Protein AF-A0A7Y4GPS6-F1 (afdb_monomer_lite)

Foldseek 3Di:
DQQWAPQPVGRHGQDQPPPDPDRHSHNDPVSVVVVVVVVVVVVVVVCVVCVPPPPPPDPDDPDDD

pLDDT: mean 70.34, std 14.08, range [42.81, 90.25]

Structure (mmCIF, N/CA/C/O backbone):
data_AF-A0A7Y4GPS6-F1
#
_entry.id   AF-A0A7Y4GPS6-F1
#
loop_
_atom_site.group_PDB
_atom_site.id
_atom_site.type_symbol
_atom_site.label_atom_id
_atom_site.label_alt_id
_atom_site.label_comp_id
_atom_site.label_asym_id
_atom_site.label_entity_id
_atom_site.label_seq_id
_atom_site.pdbx_PDB_ins_code
_atom_site.Cartn_x
_atom_site.Cartn_y
_atom_site.Cartn_z
_atom_site.occupancy
_atom_site.B_iso_or_equiv
_atom_site.auth_seq_id
_atom_site.auth_comp_id
_atom_site.auth_asym_id
_atom_site.auth_atom_id
_atom_site.pdbx_PDB_model_num
ATOM 1 N N . MET A 1 1 ? 12.873 -14.059 0.692 1.00 48.41 1 MET A N 1
ATOM 2 C CA . MET A 1 1 ? 12.717 -12.679 0.178 1.00 48.41 1 MET A CA 1
ATOM 3 C C . MET A 1 1 ? 11.734 -12.722 -0.979 1.00 48.41 1 MET A C 1
ATOM 5 O O . MET A 1 1 ? 12.030 -13.377 -1.968 1.00 48.41 1 MET A O 1
ATOM 9 N N . ASN A 1 2 ? 10.548 -12.120 -0.841 1.00 60.38 2 ASN A N 1
ATOM 10 C CA . ASN A 1 2 ? 9.607 -12.046 -1.960 1.00 60.38 2 ASN A CA 1
ATOM 11 C C . ASN A 1 2 ? 10.109 -10.982 -2.931 1.00 60.38 2 ASN A C 1
ATOM 13 O O . ASN A 1 2 ? 10.079 -9.795 -2.617 1.00 60.38 2 ASN A O 1
ATOM 17 N N . ASN A 1 3 ? 10.565 -11.409 -4.107 1.00 67.75 3 ASN A N 1
ATOM 18 C CA . ASN A 1 3 ? 11.078 -10.515 -5.140 1.00 67.75 3 ASN A CA 1
ATOM 19 C C . ASN A 1 3 ? 9.956 -9.786 -5.905 1.00 67.75 3 ASN A C 1
ATOM 21 O O . ASN A 1 3 ? 10.098 -9.475 -7.084 1.00 67.75 3 ASN A O 1
ATOM 25 N N . CYS A 1 4 ? 8.832 -9.524 -5.242 1.00 72.50 4 CYS A N 1
ATOM 26 C CA . CYS A 1 4 ? 7.608 -9.002 -5.834 1.00 72.50 4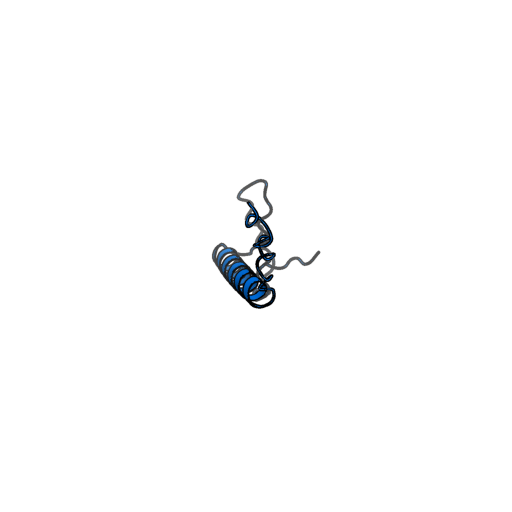 CYS A CA 1
ATOM 27 C C . CYS A 1 4 ? 7.418 -7.526 -5.484 1.00 72.50 4 CYS A C 1
ATOM 29 O O . CYS A 1 4 ? 7.957 -7.019 -4.501 1.00 72.50 4 CYS A O 1
ATOM 31 N N . CYS A 1 5 ? 6.624 -6.836 -6.296 1.00 80.00 5 CYS A N 1
ATOM 32 C CA . CYS A 1 5 ? 6.171 -5.485 -6.009 1.00 80.00 5 CYS A CA 1
ATOM 33 C C . CYS A 1 5 ? 5.477 -5.418 -4.635 1.00 80.00 5 CYS A C 1
ATOM 35 O O . CYS A 1 5 ? 4.657 -6.268 -4.304 1.00 80.00 5 CYS A O 1
ATOM 37 N N . GLY A 1 6 ? 5.742 -4.363 -3.863 1.00 76.06 6 GLY A N 1
ATOM 38 C CA . GLY A 1 6 ? 5.101 -4.107 -2.571 1.00 76.06 6 GLY A CA 1
ATOM 39 C C . GLY A 1 6 ? 3.610 -3.761 -2.664 1.00 76.06 6 GLY A C 1
ATOM 40 O O . GLY A 1 6 ? 2.957 -3.579 -1.642 1.00 76.06 6 GLY A O 1
ATOM 41 N N . ASN A 1 7 ? 3.053 -3.647 -3.874 1.00 78.25 7 ASN A N 1
ATOM 42 C CA . ASN A 1 7 ? 1.607 -3.623 -4.060 1.00 78.25 7 ASN A CA 1
ATOM 43 C C . ASN A 1 7 ? 1.094 -5.076 -4.061 1.00 78.25 7 ASN A C 1
ATOM 45 O O . ASN A 1 7 ? 1.441 -5.799 -4.995 1.00 78.25 7 ASN A O 1
ATOM 49 N N . PRO A 1 8 ? 0.256 -5.494 -3.093 1.00 73.94 8 PRO A N 1
ATOM 50 C CA . PRO A 1 8 ? -0.234 -6.874 -3.000 1.00 73.94 8 PRO A CA 1
ATOM 51 C C . PRO A 1 8 ? -1.027 -7.323 -4.237 1.00 73.94 8 PRO A C 1
ATOM 53 O O . PRO A 1 8 ? -0.984 -8.493 -4.606 1.00 73.94 8 PRO A O 1
ATOM 56 N N . GLU A 1 9 ? -1.667 -6.385 -4.940 1.00 80.06 9 GLU A N 1
ATOM 57 C CA . GLU A 1 9 ? -2.391 -6.653 -6.191 1.00 80.06 9 GLU A CA 1
ATOM 58 C C . GLU A 1 9 ? -1.443 -6.855 -7.389 1.00 80.06 9 GLU A C 1
ATOM 60 O O . GLU A 1 9 ? -1.850 -7.266 -8.477 1.00 80.06 9 GLU A O 1
ATOM 65 N N . CYS A 1 10 ? -0.157 -6.530 -7.229 1.00 77.81 10 CYS A N 1
ATOM 66 C CA . CYS A 1 10 ? 0.831 -6.571 -8.290 1.00 77.81 10 CYS A CA 1
ATOM 67 C C . CYS A 1 10 ? 1.781 -7.756 -8.110 1.00 77.81 10 CYS A C 1
ATOM 69 O O . CYS A 1 10 ? 2.735 -7.713 -7.341 1.00 77.81 10 CYS A O 1
ATOM 71 N N . LYS A 1 11 ? 1.581 -8.792 -8.926 1.00 78.62 11 LYS A N 1
ATOM 72 C CA . LYS A 1 11 ? 2.450 -9.981 -8.972 1.00 78.62 11 LYS A CA 1
ATOM 73 C C . LYS A 1 11 ? 3.731 -9.780 -9.790 1.00 78.62 11 LYS A C 1
ATOM 75 O O . LYS A 1 11 ? 4.452 -10.738 -10.050 1.00 78.62 11 LYS A O 1
ATOM 80 N N . ARG A 1 12 ? 3.998 -8.557 -10.263 1.00 73.56 12 ARG A N 1
ATOM 81 C CA . ARG A 1 12 ? 5.206 -8.276 -11.047 1.00 73.56 12 ARG A CA 1
ATOM 82 C C . ARG A 1 12 ? 6.433 -8.332 -10.137 1.00 73.56 12 ARG A C 1
ATOM 84 O O . ARG A 1 12 ? 6.336 -7.900 -8.982 1.00 73.56 12 ARG A O 1
ATOM 91 N N . PRO A 1 13 ? 7.579 -8.804 -10.652 1.00 69.12 13 PRO A N 1
ATOM 92 C CA . PRO A 1 13 ? 8.822 -8.717 -9.908 1.00 69.12 13 PRO A CA 1
ATOM 93 C C . PRO A 1 13 ? 9.133 -7.250 -9.589 1.00 69.12 13 PRO A C 1
ATOM 95 O O . PRO A 1 13 ? 8.696 -6.342 -10.312 1.00 69.12 13 PRO A O 1
ATOM 98 N N . PHE A 1 14 ? 9.866 -6.998 -8.503 1.00 66.12 14 PHE A N 1
ATOM 99 C CA . PHE A 1 14 ? 10.344 -5.647 -8.234 1.00 66.12 14 PHE A CA 1
ATOM 100 C C . PHE A 1 14 ? 11.167 -5.175 -9.439 1.00 66.12 14 PHE A C 1
ATOM 102 O O . PHE A 1 14 ? 12.091 -5.841 -9.903 1.00 66.12 14 PHE A O 1
ATOM 109 N N . GLY A 1 15 ? 10.792 -4.025 -9.993 1.00 60.22 15 GLY A N 1
ATOM 110 C CA . GLY A 1 15 ? 11.629 -3.360 -10.977 1.00 60.22 15 GLY A CA 1
ATOM 111 C C . GLY A 1 15 ? 12.770 -2.728 -10.203 1.00 60.22 15 GLY A C 1
ATOM 112 O O . GLY A 1 15 ? 12.512 -1.856 -9.377 1.00 60.22 15 GLY A O 1
ATOM 113 N N . LEU A 1 16 ? 14.009 -3.165 -10.431 1.00 55.66 16 LEU A N 1
ATOM 114 C CA . LEU A 1 16 ? 15.209 -2.506 -9.910 1.00 55.66 16 LEU A CA 1
ATOM 115 C C . LEU A 1 16 ? 15.347 -1.116 -10.546 1.00 55.66 16 LEU A C 1
ATOM 117 O O . LEU A 1 16 ? 16.230 -0.867 -11.362 1.00 55.66 16 LEU A O 1
ATOM 121 N N . VAL A 1 17 ? 14.470 -0.181 -10.190 1.00 53.12 17 VAL A N 1
ATOM 122 C CA . VAL A 1 17 ? 14.641 1.227 -10.530 1.00 53.12 17 VAL A CA 1
ATOM 123 C C . VAL A 1 17 ? 15.677 1.779 -9.552 1.00 53.12 17 VAL A C 1
ATOM 125 O O . VAL A 1 17 ? 15.347 2.387 -8.533 1.00 53.12 17 VAL A O 1
ATOM 128 N N . ARG A 1 18 ? 16.960 1.528 -9.847 1.00 48.78 18 ARG A N 1
ATOM 129 C CA . ARG A 1 18 ? 18.101 2.200 -9.209 1.00 48.78 18 ARG A CA 1
ATOM 130 C C . ARG A 1 18 ? 18.096 3.666 -9.637 1.00 48.78 18 ARG A C 1
ATOM 132 O O . ARG A 1 18 ? 18.777 4.050 -10.580 1.00 48.78 18 ARG A O 1
ATOM 139 N N . ARG A 1 19 ? 17.294 4.492 -8.968 1.00 52.44 19 ARG A N 1
ATOM 140 C CA . ARG A 1 19 ? 17.397 5.958 -9.082 1.00 52.44 19 ARG A CA 1
ATOM 141 C C . ARG A 1 19 ? 18.032 6.613 -7.854 1.00 52.44 19 ARG A C 1
ATOM 143 O O . ARG A 1 19 ? 18.329 7.797 -7.897 1.00 52.44 19 ARG A O 1
ATOM 150 N N . SER A 1 20 ? 18.293 5.853 -6.791 1.00 51.00 20 SER A N 1
ATOM 151 C CA . SER A 1 20 ? 19.006 6.306 -5.593 1.00 51.00 20 SER A CA 1
ATOM 152 C C . SER A 1 20 ? 19.406 5.101 -4.733 1.00 51.00 20 SER A C 1
ATOM 154 O O . SER A 1 20 ? 18.929 3.992 -4.969 1.00 51.00 20 SER A O 1
ATOM 156 N N . TRP A 1 21 ? 20.250 5.309 -3.715 1.00 51.31 21 TRP A N 1
ATOM 157 C CA . TRP A 1 21 ? 20.648 4.317 -2.694 1.00 51.31 21 TRP A CA 1
ATOM 158 C C . TRP A 1 21 ? 19.474 3.677 -1.912 1.00 51.31 21 TRP A C 1
ATOM 160 O O . TRP A 1 21 ? 19.689 2.861 -1.021 1.00 51.31 21 TRP A O 1
ATOM 170 N N . TYR A 1 22 ? 18.228 4.014 -2.254 1.00 52.06 22 TYR A N 1
ATOM 171 C CA . TYR A 1 22 ? 17.013 3.420 -1.721 1.00 52.06 22 TYR A CA 1
ATOM 172 C C . TYR A 1 22 ? 16.436 2.405 -2.709 1.00 52.06 22 TYR A C 1
ATOM 174 O O . TYR A 1 22 ? 15.988 2.756 -3.802 1.00 52.06 22 TYR A O 1
ATOM 182 N N . PHE A 1 23 ? 16.387 1.140 -2.297 1.00 55.69 23 PHE A N 1
ATOM 183 C CA . PHE A 1 23 ? 15.657 0.098 -3.013 1.00 55.69 23 PHE A CA 1
ATOM 184 C C . PHE A 1 23 ? 14.166 0.466 -3.079 1.00 55.69 23 PHE A C 1
ATOM 186 O O . PHE A 1 23 ? 13.455 0.422 -2.073 1.00 55.69 23 PHE A O 1
ATOM 193 N N . GLN A 1 24 ? 13.668 0.837 -4.263 1.00 61.41 24 GLN A N 1
ATOM 194 C CA . GLN A 1 24 ? 12.229 0.979 -4.477 1.00 61.41 24 GLN A CA 1
ATOM 195 C C . GLN A 1 24 ? 11.597 -0.412 -4.545 1.00 61.41 24 GLN A C 1
ATOM 197 O O . GLN A 1 24 ? 11.770 -1.140 -5.514 1.00 61.41 24 GLN A O 1
ATOM 202 N N . GLN A 1 25 ? 10.811 -0.760 -3.526 1.00 71.88 25 GLN A N 1
ATOM 203 C CA . G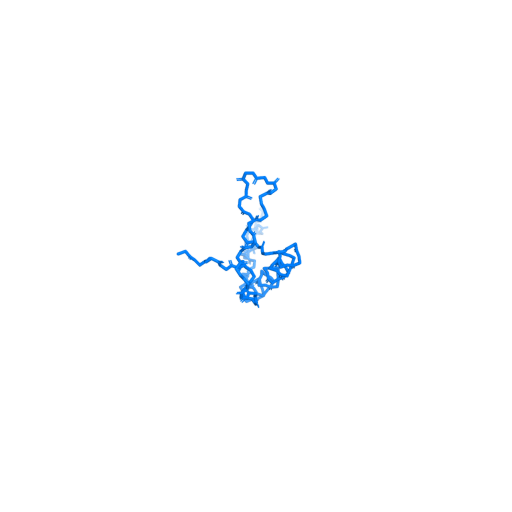LN A 1 25 ? 10.0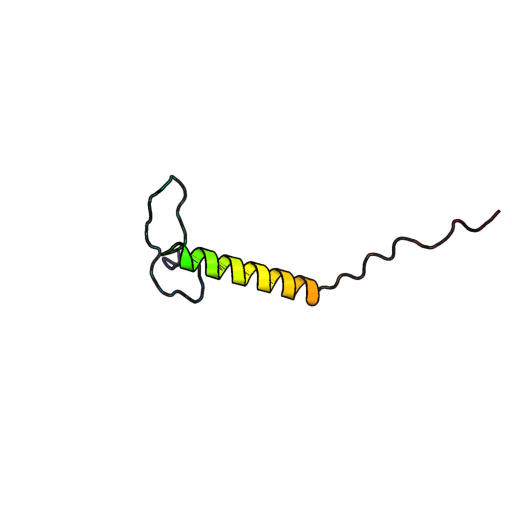64 -2.024 -3.440 1.00 71.88 25 GLN A CA 1
ATOM 204 C C . GLN A 1 25 ? 8.905 -2.121 -4.456 1.00 71.88 25 GLN A C 1
ATOM 206 O O . GLN A 1 25 ? 8.121 -3.059 -4.409 1.00 71.88 25 GLN A O 1
ATOM 211 N N . PHE A 1 26 ? 8.746 -1.161 -5.372 1.00 76.31 26 PHE A N 1
ATOM 212 C CA . PHE A 1 26 ? 7.606 -1.083 -6.286 1.00 76.31 26 PHE A CA 1
ATOM 213 C C . PHE A 1 26 ? 8.068 -1.124 -7.738 1.00 76.31 26 PHE A C 1
ATOM 215 O O . PHE A 1 26 ? 8.990 -0.415 -8.124 1.00 76.31 26 PHE A O 1
ATOM 222 N N . CYS A 1 27 ? 7.372 -1.890 -8.578 1.00 77.94 27 CYS A N 1
ATOM 223 C CA . CYS A 1 27 ? 7.690 -1.992 -10.005 1.00 77.94 27 CYS A CA 1
ATOM 224 C C . CYS A 1 27 ? 7.333 -0.728 -10.815 1.00 77.94 27 CYS A C 1
ATOM 226 O O . CYS A 1 27 ? 7.645 -0.645 -11.998 1.00 77.94 27 CYS A O 1
ATOM 228 N N . SER A 1 28 ? 6.606 0.227 -10.223 1.00 79.12 28 SER A N 1
ATOM 229 C CA . SER A 1 28 ? 6.202 1.488 -10.857 1.00 79.12 28 SER A CA 1
ATOM 230 C C . SER A 1 28 ? 5.753 2.518 -9.816 1.00 79.12 28 SER A C 1
ATOM 232 O O . SER A 1 28 ? 5.298 2.150 -8.729 1.00 79.12 28 SER A O 1
ATOM 234 N N . ALA A 1 29 ? 5.794 3.806 -10.177 1.00 81.75 29 ALA A N 1
ATOM 235 C CA . ALA A 1 29 ? 5.222 4.883 -9.363 1.00 81.75 29 ALA A CA 1
ATOM 236 C C . ALA A 1 29 ? 3.718 4.667 -9.103 1.00 81.75 29 ALA A C 1
ATOM 238 O O . ALA A 1 29 ? 3.263 4.813 -7.973 1.00 81.75 29 ALA A O 1
ATOM 239 N N . LYS A 1 30 ? 2.979 4.180 -10.109 1.00 83.88 30 LYS A N 1
ATOM 240 C CA . LYS A 1 30 ? 1.557 3.827 -9.987 1.00 83.88 30 LYS A CA 1
ATOM 241 C C . LYS A 1 30 ? 1.302 2.779 -8.897 1.00 83.88 30 LYS A C 1
ATOM 243 O O . LYS A 1 30 ? 0.373 2.918 -8.110 1.00 83.88 30 LYS A O 1
ATOM 248 N N . CYS A 1 31 ? 2.136 1.739 -8.803 1.00 82.88 31 CYS A N 1
ATOM 249 C CA . CYS A 1 31 ? 1.999 0.732 -7.741 1.00 82.88 31 CYS A CA 1
ATOM 250 C C . CYS A 1 31 ? 2.265 1.312 -6.347 1.00 82.88 31 CYS A C 1
ATOM 252 O O . CYS A 1 31 ? 1.597 0.922 -5.391 1.00 82.88 31 CYS A O 1
ATOM 254 N N . ARG A 1 32 ? 3.193 2.268 -6.237 1.00 82.50 32 ARG A N 1
ATOM 255 C CA . ARG A 1 32 ? 3.444 2.992 -4.985 1.00 82.50 32 ARG A CA 1
ATOM 256 C C . ARG A 1 32 ? 2.234 3.832 -4.568 1.00 82.50 32 ARG A C 1
ATOM 258 O O . ARG A 1 32 ? 1.897 3.861 -3.388 1.00 82.50 32 ARG A O 1
ATOM 265 N N . GLU A 1 33 ? 1.585 4.510 -5.508 1.00 87.19 33 GLU A N 1
ATOM 266 C CA . GLU A 1 33 ? 0.382 5.311 -5.238 1.00 87.19 33 GLU A CA 1
ATOM 267 C C . GLU A 1 33 ? -0.808 4.445 -4.823 1.00 87.19 33 GLU A C 1
ATOM 269 O O . GLU A 1 33 ? -1.474 4.754 -3.837 1.00 87.19 33 GLU A O 1
ATOM 274 N N . ILE A 1 34 ? -1.031 3.322 -5.513 1.00 86.69 34 ILE A N 1
ATOM 275 C CA . ILE A 1 34 ? -2.075 2.355 -5.144 1.00 86.69 34 ILE A CA 1
ATOM 276 C C . ILE A 1 34 ? -1.845 1.849 -3.718 1.00 86.69 34 ILE A C 1
ATOM 278 O O . ILE A 1 34 ? -2.772 1.861 -2.910 1.00 86.69 34 ILE A O 1
ATOM 282 N N . TYR A 1 35 ? -0.608 1.470 -3.385 1.00 85.38 35 TYR A N 1
ATOM 283 C CA . TYR A 1 35 ? -0.256 1.047 -2.032 1.00 85.38 35 TYR A CA 1
ATOM 284 C C . TYR A 1 35 ? -0.553 2.133 -0.986 1.00 85.38 35 TYR A C 1
ATOM 286 O O . TYR A 1 35 ? -1.185 1.842 0.028 1.00 85.38 35 TYR A O 1
ATOM 294 N N . LYS A 1 36 ? -0.169 3.394 -1.240 1.00 86.62 36 LYS A N 1
ATOM 295 C CA . LYS A 1 36 ? -0.474 4.521 -0.337 1.00 86.62 36 LYS A CA 1
ATOM 296 C C . LYS A 1 36 ? -1.975 4.682 -0.101 1.00 86.62 36 LYS A C 1
ATOM 298 O O . LYS A 1 36 ? -2.398 4.787 1.046 1.00 86.62 36 LYS A O 1
ATOM 303 N N . ARG A 1 37 ? -2.776 4.621 -1.168 1.00 90.25 37 ARG A N 1
ATOM 304 C CA . ARG A 1 37 ? -4.235 4.736 -1.074 1.00 90.25 37 ARG A CA 1
ATOM 305 C C . ARG A 1 37 ? -4.841 3.606 -0.239 1.00 90.25 37 ARG A C 1
ATOM 307 O O . ARG A 1 37 ? -5.747 3.849 0.554 1.00 90.25 37 ARG A O 1
ATOM 314 N N . GLN A 1 38 ? -4.346 2.377 -0.391 1.00 87.44 38 GLN A N 1
ATOM 315 C CA . GLN A 1 38 ? -4.794 1.251 0.436 1.00 87.44 38 GLN A CA 1
ATOM 316 C C . GLN A 1 38 ? -4.381 1.425 1.901 1.00 87.44 38 GLN A C 1
ATOM 318 O O . GLN A 1 38 ? -5.181 1.164 2.796 1.00 87.44 38 GLN A O 1
ATOM 323 N N . LEU A 1 39 ? -3.173 1.928 2.160 1.00 87.81 39 LEU A N 1
ATOM 324 C CA . LEU A 1 39 ? -2.710 2.221 3.515 1.00 87.81 39 LEU A CA 1
ATOM 325 C C . LEU A 1 39 ? -3.598 3.265 4.207 1.00 87.81 39 LEU A C 1
ATOM 327 O O . LEU A 1 39 ? -3.962 3.088 5.368 1.00 87.81 39 LEU A O 1
ATOM 331 N N . GLU A 1 40 ? -3.987 4.325 3.500 1.00 90.00 40 GLU A N 1
ATOM 332 C CA . GLU A 1 40 ? -4.910 5.341 4.019 1.00 90.00 40 GLU A CA 1
ATOM 333 C C . GLU A 1 40 ? -6.303 4.771 4.281 1.00 90.00 40 GLU A C 1
ATOM 335 O O . GLU A 1 40 ? -6.865 5.016 5.349 1.00 90.00 40 GLU A O 1
ATOM 340 N N . ARG A 1 41 ? -6.839 3.952 3.365 1.00 88.50 41 ARG A N 1
ATOM 341 C CA . ARG A 1 41 ? -8.115 3.250 3.582 1.00 88.50 41 ARG A CA 1
ATOM 342 C C . ARG A 1 41 ? -8.064 2.367 4.820 1.00 88.50 41 ARG A C 1
ATOM 344 O O . ARG A 1 41 ? -8.962 2.458 5.651 1.00 88.50 41 ARG A O 1
ATOM 351 N N . ASN A 1 42 ? -7.005 1.576 4.976 1.00 88.06 42 ASN A N 1
ATOM 352 C CA . ASN A 1 42 ? -6.817 0.731 6.150 1.00 88.06 42 ASN A CA 1
ATOM 353 C C . ASN A 1 42 ? -6.703 1.577 7.416 1.00 88.06 42 ASN A C 1
ATOM 355 O O . ASN A 1 42 ? -7.313 1.242 8.419 1.00 88.06 42 ASN A O 1
ATOM 359 N N . ARG A 1 43 ? -5.983 2.702 7.382 1.00 87.75 43 ARG A N 1
ATOM 360 C CA . ARG A 1 43 ? -5.878 3.610 8.532 1.00 87.75 43 ARG A CA 1
ATOM 361 C C . ARG A 1 43 ? -7.240 4.171 8.940 1.00 87.75 43 ARG A C 1
ATOM 363 O O . ARG A 1 43 ? -7.537 4.213 10.129 1.00 87.75 43 ARG A O 1
ATOM 370 N N . THR A 1 44 ? -8.060 4.589 7.980 1.00 88.81 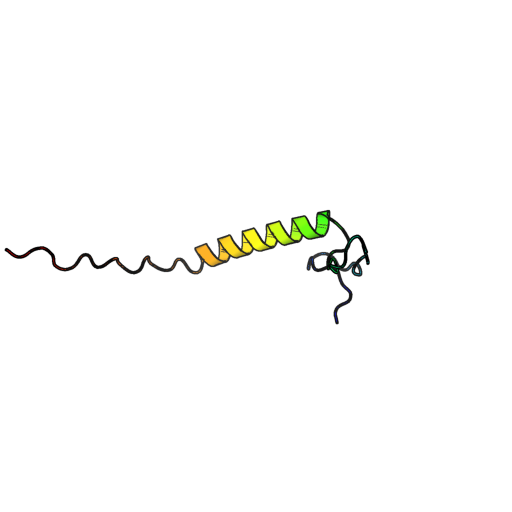44 THR A N 1
ATOM 371 C CA . THR A 1 44 ? -9.428 5.061 8.239 1.00 88.81 44 THR A CA 1
ATOM 372 C C . THR A 1 44 ? -10.308 3.937 8.775 1.00 88.81 44 THR A C 1
ATOM 374 O O . THR A 1 44 ? -11.020 4.136 9.752 1.00 88.81 44 THR A O 1
ATOM 377 N N . TYR A 1 45 ? -10.210 2.745 8.189 1.00 85.56 45 TYR A N 1
ATOM 378 C CA . TYR A 1 45 ? -10.929 1.561 8.647 1.00 85.56 45 TYR A CA 1
ATOM 379 C C . TYR A 1 45 ? -10.552 1.180 10.084 1.00 85.56 45 TYR A C 1
ATOM 381 O O . TYR A 1 45 ? -11.430 0.991 10.917 1.00 85.56 45 TYR A O 1
ATOM 389 N N . TRP A 1 46 ? -9.258 1.163 10.413 1.00 84.19 46 TRP A N 1
ATOM 390 C CA . TRP A 1 46 ? -8.774 0.904 11.769 1.00 84.19 46 TRP A CA 1
ATOM 391 C C . TRP A 1 46 ? -9.215 1.978 12.763 1.00 84.19 46 TRP A C 1
ATOM 393 O O . TRP A 1 46 ? -9.598 1.635 13.875 1.00 84.19 46 TRP A O 1
ATOM 403 N N . LYS A 1 47 ? -9.216 3.260 12.370 1.00 84.19 47 LYS A N 1
ATOM 404 C CA . LYS A 1 47 ? -9.775 4.348 13.193 1.00 84.19 47 LYS A CA 1
ATOM 405 C C . LYS A 1 47 ? -11.272 4.175 13.452 1.00 84.19 47 LYS A C 1
ATOM 407 O O . LYS A 1 47 ? -11.736 4.522 14.527 1.00 84.19 47 LYS A O 1
ATOM 412 N N . TRP A 1 48 ? -12.020 3.675 12.469 1.00 83.75 48 TRP A N 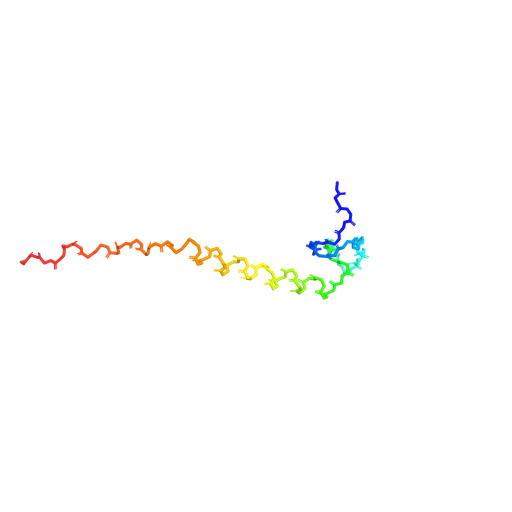1
ATOM 413 C CA . TRP A 1 48 ? -13.451 3.417 12.612 1.00 83.75 48 TRP A CA 1
ATOM 414 C C . TRP A 1 48 ? -13.732 2.198 13.504 1.00 83.75 48 TRP A C 1
ATOM 416 O O . TRP A 1 48 ? -14.607 2.271 14.365 1.00 83.75 48 TRP A O 1
ATOM 426 N N . LEU A 1 49 ? -12.973 1.110 13.323 1.00 81.06 49 LEU A N 1
ATOM 427 C CA . LEU A 1 49 ? -13.074 -0.112 14.129 1.00 81.06 49 LEU A CA 1
ATOM 428 C C . LEU A 1 49 ? -12.688 0.125 15.589 1.00 81.06 49 LEU A C 1
ATOM 430 O O . LEU A 1 49 ? -13.388 -0.305 16.499 1.00 81.06 49 LEU A O 1
ATOM 434 N N . TYR A 1 50 ? -11.567 0.809 15.800 1.00 77.75 50 TYR A N 1
ATOM 435 C CA . TYR A 1 50 ? -11.071 1.190 17.113 1.00 77.75 50 TYR A CA 1
ATOM 436 C C . TYR A 1 50 ? -11.337 2.669 17.337 1.00 77.75 50 TYR A C 1
ATOM 438 O O . TYR A 1 50 ? -10.405 3.442 17.578 1.00 77.75 50 TYR A O 1
ATOM 446 N N . GLN A 1 51 ? -12.612 3.061 17.261 1.00 68.19 51 GLN A N 1
ATOM 447 C CA . GLN A 1 51 ? -13.068 4.285 17.908 1.00 68.19 51 GLN A CA 1
ATOM 448 C C . GLN A 1 51 ? -12.787 4.122 19.403 1.00 68.19 51 GLN A C 1
ATOM 450 O O . GLN A 1 51 ? -13.626 3.649 20.164 1.00 68.19 51 GLN A O 1
ATOM 455 N N . LEU A 1 52 ? -11.551 4.426 19.802 1.00 61.88 52 LEU A N 1
ATOM 456 C CA . LEU A 1 52 ? -11.185 4.600 21.192 1.00 61.88 52 LEU A CA 1
ATOM 457 C C . LEU A 1 52 ? -12.170 5.645 21.711 1.00 61.88 52 LEU A C 1
ATOM 459 O O . LEU A 1 52 ? -12.198 6.746 21.149 1.00 61.88 52 LEU A O 1
ATOM 463 N N . PRO A 1 53 ? -13.002 5.317 22.716 1.00 60.78 53 PRO A N 1
ATOM 464 C CA . PRO A 1 53 ? -13.714 6.358 23.428 1.00 60.78 53 PRO A CA 1
ATOM 465 C C . PRO A 1 53 ? -12.641 7.359 23.838 1.00 60.78 53 PRO A C 1
ATOM 467 O O . PRO A 1 53 ? -11.609 6.940 24.378 1.00 60.78 53 PRO A O 1
ATOM 470 N N . GLU A 1 54 ? -12.828 8.645 23.526 1.00 62.78 54 GLU A N 1
ATOM 471 C CA . GLU A 1 54 ? -11.978 9.663 24.135 1.00 62.78 54 GLU A CA 1
ATOM 472 C C . GLU A 1 54 ? -11.938 9.330 25.627 1.00 62.78 54 GLU A C 1
ATOM 474 O O . GLU A 1 54 ? -13.014 9.121 26.203 1.00 62.78 54 GLU A O 1
ATOM 479 N N . PRO A 1 55 ? -10.749 9.148 26.239 1.00 57.75 55 PRO A N 1
ATOM 480 C CA . PRO A 1 55 ? -10.693 8.871 27.660 1.00 57.75 55 PRO A CA 1
ATOM 481 C C . PRO A 1 55 ? -11.454 10.016 28.293 1.00 57.75 55 PRO A C 1
ATOM 483 O O . PRO A 1 55 ? -11.029 11.157 28.124 1.00 57.75 55 PRO A O 1
ATOM 486 N N . ALA A 1 56 ? -12.616 9.708 28.884 1.00 55.66 56 ALA A N 1
ATOM 487 C CA . ALA A 1 56 ? -13.542 10.688 29.416 1.00 55.66 56 ALA A CA 1
ATOM 488 C C . ALA A 1 56 ? -12.707 11.657 30.240 1.00 55.66 56 ALA A C 1
ATOM 490 O O . ALA A 1 56 ? -12.196 11.297 31.305 1.00 55.66 56 ALA A O 1
ATOM 491 N N . ALA A 1 57 ? -12.435 12.828 29.660 1.00 54.78 57 ALA A N 1
ATOM 492 C CA . ALA A 1 57 ? -11.567 13.804 30.267 1.00 54.78 57 ALA A CA 1
ATOM 493 C C . ALA A 1 57 ? -12.314 14.209 31.523 1.00 54.78 57 ALA A C 1
ATOM 495 O O . ALA A 1 57 ? -13.368 14.834 31.422 1.00 54.78 57 ALA A O 1
ATOM 496 N N . ARG A 1 58 ? -11.819 13.700 32.658 1.00 54.91 58 ARG A N 1
ATOM 497 C CA . ARG A 1 58 ? -12.362 13.809 34.011 1.00 54.91 58 ARG A CA 1
ATOM 498 C C . ARG A 1 58 ? -13.231 15.057 34.150 1.00 54.91 58 ARG A C 1
ATOM 500 O O . ARG A 1 58 ? -12.726 16.145 34.409 1.00 54.91 58 ARG A O 1
ATOM 507 N N . ARG A 1 59 ? -14.541 14.899 33.975 1.00 55.06 59 ARG A N 1
ATOM 508 C CA . ARG A 1 59 ? -15.535 15.881 34.406 1.00 55.06 59 ARG A CA 1
ATOM 509 C C . ARG A 1 59 ? -16.054 15.443 35.760 1.00 55.06 59 ARG A C 1
ATOM 511 O O . ARG A 1 59 ? -17.248 15.287 35.933 1.00 55.06 59 ARG A O 1
ATOM 518 N N . ASP A 1 60 ? -15.144 15.247 36.702 1.00 53.62 60 ASP A N 1
ATOM 519 C CA . ASP A 1 60 ? -15.516 15.019 38.085 1.00 53.62 60 ASP A CA 1
ATOM 520 C C . ASP A 1 60 ? -14.665 15.925 38.971 1.00 53.62 60 ASP A C 1
ATOM 522 O 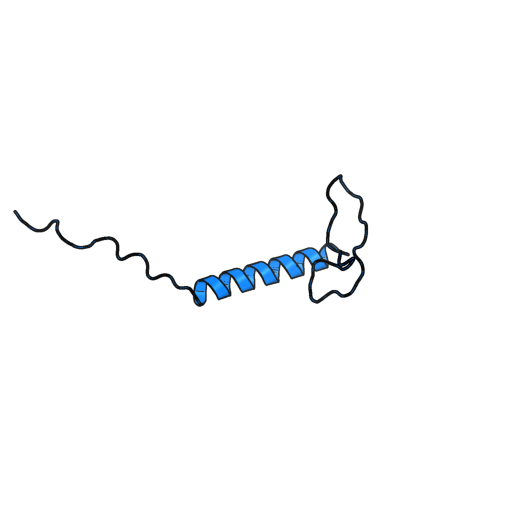O . ASP A 1 60 ? -13.439 15.834 39.010 1.00 53.62 60 ASP A O 1
ATOM 526 N N . HIS A 1 61 ? -15.385 16.805 39.666 1.00 51.66 61 HIS A N 1
ATOM 527 C CA . HIS A 1 61 ? -14.979 17.568 40.843 1.00 51.66 61 HIS A CA 1
ATOM 528 C C . HIS A 1 61 ? -14.034 18.767 40.672 1.00 51.66 61 HIS A C 1
ATOM 530 O O . HIS A 1 61 ? -12.947 18.810 41.233 1.00 51.66 61 HIS A O 1
ATOM 536 N N . LEU A 1 62 ? -14.555 19.839 40.070 1.00 56.25 62 LEU A N 1
ATOM 537 C CA . LEU A 1 62 ? -14.385 21.195 40.621 1.00 56.25 62 LEU A CA 1
ATOM 538 C C . LEU A 1 62 ? -15.765 21.860 40.754 1.00 56.25 62 LEU A C 1
ATOM 540 O O . LEU A 1 62 ? -16.059 22.907 40.192 1.00 56.25 62 LEU A O 1
ATOM 544 N N . SER A 1 63 ? -16.646 21.192 41.493 1.00 57.25 63 SER A N 1
ATOM 545 C CA . SER A 1 63 ? -17.751 21.843 42.185 1.00 57.25 63 SER A CA 1
ATOM 546 C C . SER A 1 63 ? -17.661 21.390 43.630 1.00 57.25 63 SER A C 1
ATOM 548 O O . SER A 1 63 ? -18.011 20.257 43.943 1.00 57.25 63 SER A O 1
ATOM 550 N N . CYS A 1 64 ? -17.053 22.231 44.462 1.00 47.09 64 CYS A N 1
ATOM 551 C CA . CYS A 1 64 ? -17.397 22.400 45.866 1.00 47.09 64 CYS A CA 1
ATOM 552 C C . CYS A 1 64 ? -16.570 23.560 46.432 1.00 47.09 64 CYS A C 1
ATOM 554 O O . CYS A 1 64 ? -15.402 23.379 46.750 1.00 47.09 64 CYS A O 1
ATOM 556 N N . ARG A 1 65 ? -17.283 24.678 46.609 1.00 42.81 65 ARG A N 1
ATOM 557 C CA . ARG A 1 65 ? -17.095 25.730 47.617 1.00 42.81 65 ARG A CA 1
ATOM 558 C C . ARG A 1 65 ? -15.933 26.709 47.476 1.00 42.81 65 ARG A C 1
ATOM 560 O O . ARG A 1 65 ? -14.764 26.300 47.593 1.00 42.81 65 ARG A O 1
#

Radius of gyration: 21.75 Å; chains: 1; bounding box: 38×38×59 Å

Sequence (65 aa):
MNNCCGNPECKRPFGLVRRSWYFQQFCSAKCREIYKRQLERNRTYWKWLYQLPEPAARRDHLSCR

Organism: NCBI:txid2721161

Secondary structure (DSSP, 8-state):
---B-SSTT--SBP----SSSS---SSSHHHHHHHHHHHHHHHHHHHHHT-PPP-----------